Protein AF-A0A7K2Q1V1-F1 (afdb_monomer_lite)

Foldseek 3Di:
DPPPDDDDDDDDLVQLVVLQPAWGDDAQWIWHFDDPVDPQGWIWIWGGHPPPTDIDIDRSVVSVVVSVVVCVVAPPPRVVVVDDCVVVVVVVVVD

pLDDT: mean 88.16, std 12.44, range [41.06, 98.38]

Secondary structure (DSSP, 8-state):
---S--------HHHHHHHTTS-EEETTEEEEEPPTTS-S-EEEEEESSTTSPEEEEEEHHHHHHHHHHHHHHS-TT-GGGGS-HHHHHHHHHT-

Radius of gyration: 16.91 Å; chains: 1; bounding box: 44×33×43 Å

Sequence (95 aa):
SPTNGDVVWKLGRDVLIAGTRAPAGSGDVTVWPASAATPDGVVWLRLGPEGEDALLSLDRTQMSAWLMTTCLLVPPGTEEEHLDWTLLDQLLAGR

Structure (mmCIF, N/CA/C/O backbone):
data_AF-A0A7K2Q1V1-F1
#
_entry.id   AF-A0A7K2Q1V1-F1
#
loop_
_atom_site.group_PDB
_atom_site.id
_atom_site.type_symbol
_atom_site.label_atom_id
_atom_site.label_alt_id
_atom_site.label_comp_id
_atom_site.label_asym_id
_atom_site.label_entity_id
_atom_site.label_seq_id
_atom_site.pdbx_PDB_ins_code
_atom_site.Cartn_x
_atom_site.Cartn_y
_atom_site.Cartn_z
_atom_site.occupancy
_atom_site.B_iso_or_equiv
_atom_site.auth_seq_id
_atom_site.auth_comp_id
_atom_site.auth_asym_id
_atom_site.auth_atom_id
_atom_site.pdbx_PDB_model_num
ATOM 1 N N . SER A 1 1 ? -21.282 -15.797 -19.582 1.00 41.06 1 SER A N 1
ATOM 2 C CA . SER A 1 1 ? -20.518 -14.564 -19.847 1.00 41.06 1 SER A CA 1
ATOM 3 C C . SER A 1 1 ? -20.244 -13.889 -18.524 1.00 41.06 1 SER A C 1
ATOM 5 O O . SER A 1 1 ? -21.197 -13.815 -17.753 1.00 41.06 1 SER A O 1
ATOM 7 N N . PRO A 1 2 ? -19.012 -13.454 -18.214 1.00 55.44 2 PRO A N 1
ATOM 8 C CA . PRO A 1 2 ? -18.801 -12.674 -17.005 1.00 55.44 2 PRO A CA 1
ATOM 9 C C . PRO A 1 2 ? -19.642 -11.401 -17.142 1.00 55.44 2 PRO A C 1
ATOM 11 O O . PRO A 1 2 ? -19.605 -10.724 -18.170 1.00 55.44 2 PRO A O 1
ATOM 14 N N . THR A 1 3 ? -20.512 -11.161 -16.168 1.00 55.84 3 THR A N 1
ATOM 15 C CA . THR A 1 3 ? -21.322 -9.947 -16.070 1.00 55.84 3 THR A CA 1
ATOM 16 C C . THR A 1 3 ? -20.380 -8.752 -16.043 1.00 55.84 3 THR A C 1
ATOM 18 O O . THR A 1 3 ? -19.468 -8.714 -15.225 1.00 55.84 3 THR A O 1
ATOM 21 N N . ASN A 1 4 ? -20.589 -7.811 -16.963 1.00 66.19 4 ASN A N 1
ATOM 22 C CA . ASN A 1 4 ? -19.882 -6.537 -17.064 1.00 66.19 4 ASN A CA 1
ATOM 23 C C . ASN A 1 4 ? -20.179 -5.677 -15.822 1.00 66.19 4 ASN A C 1
ATOM 25 O O . ASN A 1 4 ? -21.052 -4.814 -15.858 1.00 66.19 4 ASN A O 1
ATOM 29 N N . GLY A 1 5 ? -19.543 -6.002 -14.703 1.00 76.56 5 GLY A N 1
ATOM 30 C CA . GLY A 1 5 ? -19.672 -5.310 -13.430 1.00 76.56 5 GLY A CA 1
ATOM 31 C C . GLY A 1 5 ? -18.293 -5.086 -12.829 1.00 76.56 5 GLY A C 1
ATOM 32 O O . GLY A 1 5 ? -17.407 -5.929 -12.971 1.00 76.56 5 GLY A O 1
ATOM 33 N N . ASP A 1 6 ? -18.121 -3.940 -12.180 1.00 85.12 6 ASP A N 1
ATOM 34 C CA . ASP A 1 6 ? -16.854 -3.563 -11.565 1.00 85.12 6 ASP A CA 1
ATOM 35 C C . ASP A 1 6 ? -16.513 -4.506 -10.405 1.00 85.12 6 ASP A C 1
ATOM 37 O O . ASP A 1 6 ? -17.340 -4.778 -9.531 1.00 85.12 6 ASP A O 1
ATOM 41 N N . VAL A 1 7 ? -15.270 -4.989 -10.379 1.00 88.69 7 VAL A N 1
ATOM 42 C CA . VAL A 1 7 ? -14.726 -5.764 -9.260 1.00 88.69 7 VAL A CA 1
ATOM 43 C C . VAL A 1 7 ? -13.947 -4.815 -8.357 1.00 88.69 7 VAL A C 1
ATOM 45 O O . VAL A 1 7 ? -12.935 -4.248 -8.767 1.00 88.69 7 VAL A O 1
ATOM 48 N N . VAL A 1 8 ? -14.411 -4.646 -7.118 1.00 91.00 8 VAL A N 1
ATOM 49 C CA . VAL A 1 8 ? -13.800 -3.740 -6.136 1.00 91.00 8 VAL A CA 1
ATOM 50 C C . VAL A 1 8 ? -13.082 -4.541 -5.055 1.00 91.00 8 VAL A C 1
ATOM 52 O O . VAL A 1 8 ? -13.697 -5.347 -4.359 1.00 91.00 8 VAL A O 1
ATOM 55 N N . TRP A 1 9 ? -11.792 -4.260 -4.871 1.00 93.75 9 TRP A N 1
ATOM 56 C CA . TRP A 1 9 ? -10.978 -4.810 -3.789 1.00 93.75 9 TRP A CA 1
ATOM 57 C C . TRP A 1 9 ? -10.777 -3.789 -2.672 1.00 93.75 9 TRP A C 1
ATOM 59 O O . TRP A 1 9 ? -10.622 -2.593 -2.918 1.00 93.75 9 TRP A O 1
ATOM 69 N N . LYS A 1 10 ? -10.738 -4.278 -1.431 1.00 94.00 10 LYS A N 1
ATOM 70 C CA . LYS A 1 10 ? -10.335 -3.498 -0.258 1.00 94.00 10 LYS A CA 1
ATOM 71 C C . LYS A 1 10 ? -8.994 -4.026 0.217 1.00 94.00 10 LYS A C 1
ATOM 73 O O . LYS A 1 10 ? -8.884 -5.201 0.550 1.00 94.00 10 LYS A O 1
ATOM 78 N N . LEU A 1 11 ? -7.989 -3.161 0.225 1.00 94.88 11 LEU A N 1
ATOM 79 C CA . LEU A 1 11 ? -6.613 -3.516 0.551 1.00 94.88 11 LEU A CA 1
ATOM 80 C C . LEU A 1 11 ? -6.142 -2.676 1.736 1.00 94.88 11 LEU A C 1
ATOM 82 O O . LEU A 1 11 ? -6.486 -1.497 1.838 1.00 94.88 11 LEU A O 1
ATOM 86 N N . GLY A 1 12 ? -5.339 -3.280 2.610 1.00 94.31 12 GLY A N 1
ATOM 87 C CA . GLY A 1 12 ? -4.666 -2.558 3.684 1.00 94.31 12 GLY A CA 1
ATOM 88 C C . GLY A 1 12 ? -3.671 -1.548 3.115 1.00 94.31 12 GLY A C 1
ATOM 89 O O . GLY A 1 12 ? -2.843 -1.883 2.264 1.00 94.31 12 GLY A O 1
ATOM 90 N N . ARG A 1 13 ? -3.745 -0.294 3.572 1.00 96.88 13 ARG A N 1
ATOM 91 C CA . ARG A 1 13 ? -2.792 0.758 3.183 1.00 96.88 13 ARG A CA 1
ATOM 92 C C . ARG A 1 13 ? -1.361 0.390 3.584 1.00 96.88 13 ARG A C 1
ATOM 94 O O . ARG A 1 13 ? -0.420 0.640 2.837 1.00 96.88 13 ARG A O 1
ATOM 101 N N . ASP A 1 14 ? -1.211 -0.214 4.751 1.00 96.06 14 ASP A N 1
ATOM 102 C CA . ASP A 1 14 ? 0.032 -0.755 5.291 1.00 96.06 14 ASP A CA 1
ATOM 103 C C . ASP A 1 14 ? 0.644 -1.837 4.386 1.00 96.06 14 ASP A C 1
ATOM 105 O O . ASP A 1 14 ? 1.839 -1.777 4.088 1.00 96.06 14 ASP A O 1
ATOM 109 N N . VAL A 1 15 ? -0.176 -2.758 3.869 1.00 96.94 15 VAL A N 1
ATOM 110 C CA . VAL A 1 15 ? 0.248 -3.788 2.908 1.00 96.94 15 VAL A CA 1
ATOM 111 C C . VAL A 1 15 ? 0.790 -3.142 1.637 1.00 96.94 15 VAL A C 1
ATOM 113 O O . VAL A 1 15 ? 1.858 -3.519 1.159 1.00 96.94 15 VAL A O 1
ATOM 116 N N . LEU A 1 16 ? 0.095 -2.130 1.114 1.00 96.69 16 LEU A N 1
ATOM 117 C CA . LEU A 1 16 ? 0.534 -1.393 -0.070 1.00 96.69 16 LEU A CA 1
ATOM 118 C C . LEU A 1 16 ? 1.857 -0.649 0.178 1.00 96.69 16 LEU A C 1
ATOM 120 O O . LEU A 1 16 ? 2.759 -0.725 -0.655 1.00 96.69 16 LEU A O 1
ATOM 124 N N . ILE A 1 17 ? 2.019 0.010 1.332 1.00 96.19 17 ILE A N 1
ATOM 125 C CA . ILE A 1 17 ? 3.269 0.687 1.723 1.00 96.19 17 ILE A CA 1
ATOM 126 C C . ILE A 1 17 ? 4.424 -0.312 1.806 1.00 96.19 17 ILE A C 1
ATOM 128 O O . ILE A 1 17 ? 5.473 -0.080 1.198 1.00 96.19 17 ILE A O 1
ATOM 132 N N . ALA A 1 18 ? 4.249 -1.419 2.531 1.00 96.25 18 ALA A N 1
ATOM 133 C CA . ALA A 1 18 ? 5.273 -2.451 2.669 1.00 96.25 18 ALA A CA 1
ATOM 134 C C . ALA A 1 18 ? 5.638 -3.062 1.306 1.00 96.25 18 ALA A C 1
ATOM 136 O O . ALA A 1 18 ? 6.820 -3.165 0.971 1.00 96.25 18 ALA A O 1
ATOM 137 N N . GLY A 1 19 ? 4.620 -3.335 0.486 1.00 95.44 19 GLY A N 1
ATOM 138 C CA . GLY A 1 19 ? 4.714 -3.870 -0.869 1.00 95.44 19 GLY A CA 1
ATOM 139 C C . GLY A 1 19 ? 5.501 -3.004 -1.852 1.00 95.44 19 GLY A C 1
ATOM 140 O O . GLY A 1 19 ? 6.073 -3.517 -2.811 1.00 95.44 19 GLY A O 1
ATOM 141 N N . THR A 1 20 ? 5.614 -1.694 -1.604 1.00 93.44 20 THR A N 1
ATOM 142 C CA . THR A 1 20 ? 6.503 -0.829 -2.398 1.00 93.44 20 THR A CA 1
ATOM 143 C C . THR A 1 20 ? 7.989 -1.048 -2.102 1.00 93.44 20 THR A C 1
ATOM 145 O O . THR A 1 20 ? 8.831 -0.515 -2.825 1.00 93.44 20 THR A O 1
ATOM 148 N N . ARG A 1 21 ? 8.346 -1.770 -1.033 1.00 91.69 21 ARG A N 1
ATOM 149 C CA . ARG A 1 21 ? 9.731 -1.931 -0.549 1.00 91.69 21 ARG A CA 1
ATOM 150 C C . ARG A 1 21 ? 10.199 -3.381 -0.567 1.00 91.69 21 ARG A C 1
ATOM 152 O O . ARG A 1 21 ? 11.360 -3.625 -0.878 1.00 91.69 21 ARG A O 1
ATOM 159 N N . ALA A 1 22 ? 9.315 -4.314 -0.238 1.00 93.44 22 ALA A N 1
ATOM 160 C CA . ALA A 1 22 ? 9.583 -5.745 -0.187 1.00 93.44 22 ALA A CA 1
ATOM 161 C C . ALA A 1 22 ? 8.275 -6.525 -0.406 1.00 93.44 22 ALA A C 1
ATOM 163 O O . ALA A 1 22 ? 7.204 -5.931 -0.282 1.00 93.44 22 ALA A O 1
ATOM 164 N N . PRO A 1 23 ? 8.331 -7.834 -0.710 1.00 95.69 23 PRO A N 1
ATOM 165 C CA . PRO A 1 23 ? 7.136 -8.669 -0.722 1.00 95.69 23 PRO A CA 1
ATOM 166 C C . PRO A 1 23 ? 6.345 -8.560 0.590 1.00 95.69 23 PRO A C 1
ATOM 168 O O . PRO A 1 23 ? 6.910 -8.711 1.673 1.00 95.69 23 PRO A O 1
ATOM 171 N N . ALA A 1 24 ? 5.047 -8.290 0.482 1.00 97.31 24 ALA A N 1
ATOM 172 C CA . ALA A 1 24 ? 4.122 -8.114 1.596 1.00 97.31 24 ALA A CA 1
ATOM 173 C C . ALA A 1 24 ? 2.713 -8.594 1.219 1.00 97.31 24 ALA A C 1
ATOM 175 O O . ALA A 1 24 ? 2.356 -8.641 0.043 1.00 97.31 24 ALA A O 1
ATOM 176 N N . GLY A 1 25 ? 1.895 -8.923 2.216 1.00 95.44 25 GLY A N 1
ATOM 177 C CA . GLY A 1 25 ? 0.529 -9.411 2.023 1.00 95.44 25 GLY A CA 1
ATOM 178 C C . GLY A 1 25 ? 0.261 -10.711 2.775 1.00 95.44 25 GLY A C 1
ATOM 179 O O . GLY A 1 25 ? 1.143 -11.256 3.438 1.00 95.44 25 GLY A O 1
ATOM 180 N N . SER A 1 26 ? -0.982 -11.174 2.708 1.00 92.75 26 SER A N 1
ATOM 181 C CA . SER A 1 26 ? -1.446 -12.412 3.333 1.00 92.75 26 SER A CA 1
ATOM 182 C C . SER A 1 26 ? -2.658 -12.944 2.572 1.00 92.75 26 SER A C 1
ATOM 184 O O . SER A 1 26 ? -3.452 -12.160 2.046 1.00 92.75 26 SER A O 1
ATOM 186 N N . GLY A 1 27 ? -2.797 -14.271 2.524 1.00 89.81 27 GLY A N 1
ATOM 187 C CA . GLY A 1 27 ? -3.879 -14.951 1.813 1.00 89.81 27 GLY A CA 1
ATOM 188 C C . GLY A 1 27 ? -3.908 -14.587 0.328 1.00 89.81 27 GLY A C 1
ATOM 189 O O . GLY A 1 27 ? -2.923 -14.765 -0.390 1.00 89.81 27 GLY A O 1
ATOM 190 N N . ASP A 1 28 ? -5.037 -14.036 -0.103 1.00 94.75 28 ASP A N 1
ATOM 191 C CA . ASP A 1 28 ? -5.337 -13.738 -1.506 1.00 94.75 28 ASP A CA 1
ATOM 192 C C . ASP A 1 28 ? -4.690 -12.443 -2.016 1.00 94.75 28 ASP A C 1
ATOM 194 O O . ASP A 1 28 ? -4.949 -12.020 -3.138 1.00 94.75 28 ASP A O 1
ATOM 198 N N . VAL A 1 29 ? -3.874 -11.768 -1.205 1.00 96.31 29 VAL A N 1
ATOM 199 C CA . VAL A 1 29 ? -3.195 -10.533 -1.606 1.00 96.31 29 VAL A CA 1
ATOM 200 C C . VAL A 1 29 ? -1.699 -10.694 -1.437 1.00 96.31 29 VAL A C 1
ATOM 202 O O . VAL A 1 29 ? -1.204 -11.023 -0.359 1.00 96.31 29 VAL A O 1
ATOM 205 N N . THR A 1 30 ? -0.951 -10.400 -2.494 1.00 96.62 30 THR A N 1
ATOM 206 C CA . THR A 1 30 ? 0.506 -10.264 -2.418 1.00 96.62 30 THR A CA 1
ATOM 207 C C . THR A 1 30 ? 0.940 -9.051 -3.226 1.00 96.62 30 THR A C 1
ATOM 209 O O . THR A 1 30 ? 0.486 -8.854 -4.348 1.00 96.62 30 THR A O 1
ATOM 212 N N . VAL A 1 31 ? 1.808 -8.227 -2.648 1.00 97.06 31 VAL A N 1
ATOM 213 C CA . VAL A 1 31 ? 2.344 -6.998 -3.238 1.00 97.06 31 VAL A CA 1
ATOM 214 C C . VAL A 1 31 ? 3.858 -7.050 -3.164 1.00 97.06 31 VAL A C 1
ATOM 216 O O . VAL A 1 31 ? 4.401 -7.335 -2.100 1.00 97.06 31 VAL A O 1
ATOM 219 N N . TRP A 1 32 ? 4.560 -6.783 -4.260 1.00 95.56 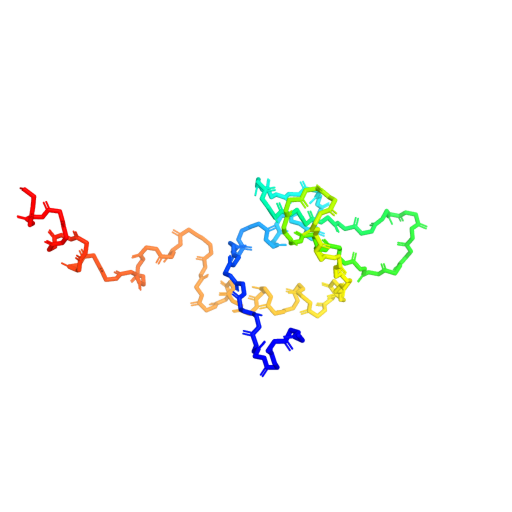32 TRP A N 1
ATOM 220 C CA . TRP A 1 32 ? 6.022 -6.786 -4.253 1.00 95.56 32 TRP A CA 1
ATOM 221 C C . TRP A 1 32 ? 6.597 -5.836 -5.304 1.00 95.56 32 TRP A C 1
ATOM 223 O O . TRP A 1 32 ? 6.009 -5.668 -6.374 1.00 95.56 32 TRP A O 1
ATOM 233 N N . PRO A 1 33 ? 7.761 -5.215 -5.050 1.00 93.44 33 PRO A N 1
ATOM 234 C CA . PRO A 1 33 ? 8.419 -4.415 -6.069 1.00 93.44 33 PRO A CA 1
ATOM 235 C C . PRO A 1 33 ? 9.025 -5.329 -7.143 1.00 93.44 33 PRO A C 1
ATOM 237 O O . PRO A 1 33 ? 9.467 -6.445 -6.854 1.00 93.44 33 PRO A O 1
ATOM 240 N N . ALA A 1 34 ? 9.106 -4.841 -8.381 1.00 89.81 34 ALA A N 1
ATOM 241 C CA . ALA A 1 34 ? 9.981 -5.449 -9.377 1.00 89.81 34 ALA A CA 1
ATOM 242 C C . ALA A 1 34 ? 11.438 -5.475 -8.864 1.00 89.81 34 ALA A C 1
ATOM 244 O O . ALA A 1 34 ? 11.839 -4.646 -8.042 1.00 89.81 34 ALA A O 1
ATOM 245 N N . SER A 1 35 ? 12.221 -6.459 -9.320 1.00 77.81 35 SER A N 1
ATOM 246 C CA . SER A 1 35 ? 13.611 -6.657 -8.883 1.00 77.81 35 SER A CA 1
ATOM 247 C C . SER A 1 35 ? 14.424 -5.367 -8.999 1.00 77.81 35 SER A C 1
ATOM 249 O O . SER A 1 35 ? 14.287 -4.642 -9.979 1.00 77.81 35 SER A O 1
ATOM 251 N N . ALA A 1 36 ? 15.336 -5.120 -8.052 1.00 61.75 36 ALA A N 1
ATOM 252 C CA . ALA A 1 36 ? 16.245 -3.969 -8.086 1.00 61.75 36 ALA A CA 1
ATOM 253 C C . ALA A 1 36 ? 17.155 -3.938 -9.334 1.00 61.75 36 ALA A C 1
ATOM 255 O O . ALA A 1 36 ? 17.710 -2.893 -9.661 1.00 61.75 36 ALA A O 1
ATOM 256 N N . ALA A 1 37 ? 17.307 -5.071 -10.032 1.00 64.88 37 ALA A N 1
ATOM 257 C CA . ALA A 1 37 ? 18.026 -5.170 -11.305 1.00 64.88 37 ALA A CA 1
ATOM 258 C C . ALA A 1 37 ? 17.208 -4.680 -12.518 1.00 64.88 37 ALA A C 1
ATOM 260 O O . ALA A 1 37 ? 17.766 -4.478 -13.593 1.00 64.88 37 ALA A O 1
ATOM 261 N N . THR A 1 38 ? 15.899 -4.495 -12.351 1.00 60.16 38 THR A N 1
ATOM 262 C CA . THR A 1 38 ? 14.991 -3.916 -13.344 1.00 60.16 38 THR A CA 1
ATOM 263 C C . THR A 1 38 ? 14.675 -2.479 -12.917 1.00 60.16 38 THR A C 1
ATOM 265 O O . THR A 1 38 ? 14.071 -2.289 -11.863 1.00 60.16 38 THR A O 1
ATOM 268 N N . PRO A 1 39 ? 15.098 -1.459 -13.685 1.00 54.44 39 PRO A N 1
ATOM 269 C CA . PRO A 1 39 ? 14.951 -0.054 -13.300 1.00 54.44 39 PRO A CA 1
ATOM 270 C C . PRO A 1 39 ? 13.503 0.446 -13.343 1.00 54.44 39 PRO A C 1
ATOM 272 O O . PRO A 1 39 ? 13.213 1.551 -12.884 1.00 54.44 39 PRO A O 1
ATOM 275 N N . ASP A 1 40 ? 12.599 -0.354 -13.895 1.00 63.16 40 ASP A N 1
ATOM 276 C CA . ASP A 1 40 ? 11.237 0.065 -14.155 1.00 63.16 40 ASP A CA 1
ATOM 277 C C . ASP A 1 40 ? 10.466 -0.052 -12.847 1.00 63.16 40 ASP A C 1
ATOM 279 O O . ASP A 1 40 ? 10.165 -1.152 -12.383 1.00 63.16 40 ASP A O 1
ATOM 283 N N . GLY A 1 41 ? 10.242 1.102 -12.211 1.00 81.19 41 GLY A N 1
ATOM 284 C CA . GLY A 1 41 ? 9.563 1.273 -10.933 1.00 81.19 41 GLY A CA 1
ATOM 285 C C . GLY A 1 41 ? 8.136 0.746 -10.970 1.00 81.19 41 GLY A C 1
ATOM 286 O O . GLY A 1 41 ? 7.192 1.521 -10.960 1.00 81.19 41 GLY A O 1
ATOM 287 N N . VAL A 1 42 ? 7.992 -0.570 -10.984 1.00 92.38 42 VAL A N 1
ATOM 288 C CA . VAL A 1 42 ? 6.734 -1.297 -10.989 1.00 92.38 42 VAL A CA 1
ATOM 289 C C . VAL A 1 42 ? 6.557 -1.959 -9.632 1.00 92.38 42 VAL A C 1
ATOM 291 O O . VAL A 1 42 ? 7.501 -2.505 -9.050 1.00 92.38 42 VAL A O 1
ATOM 294 N N . VAL A 1 43 ? 5.332 -1.916 -9.129 1.00 95.12 43 VAL A N 1
ATOM 295 C CA . VAL A 1 43 ? 4.859 -2.769 -8.042 1.00 95.12 43 VAL A CA 1
ATOM 296 C C . VAL A 1 43 ? 3.895 -3.777 -8.647 1.00 95.12 43 VAL A C 1
ATOM 298 O O . VAL A 1 43 ? 2.966 -3.406 -9.362 1.00 95.12 43 VAL A O 1
ATOM 301 N N . TRP A 1 44 ? 4.134 -5.051 -8.376 1.00 95.75 44 TRP A N 1
ATOM 302 C CA . TRP A 1 44 ? 3.231 -6.130 -8.734 1.00 95.75 44 TRP A CA 1
ATOM 303 C C . TRP A 1 44 ? 2.222 -6.352 -7.617 1.00 95.75 44 TRP A C 1
ATOM 305 O O . TRP A 1 44 ? 2.574 -6.303 -6.437 1.00 95.75 44 TRP A O 1
ATOM 315 N N . LEU A 1 45 ? 0.976 -6.604 -8.004 1.00 96.50 45 LEU A N 1
ATOM 316 C CA . LEU A 1 45 ? -0.132 -6.920 -7.116 1.00 96.50 45 LEU A CA 1
ATOM 317 C C . LEU A 1 45 ? -0.831 -8.182 -7.630 1.00 96.50 45 LEU A C 1
ATOM 319 O O . LEU A 1 45 ? -1.383 -8.181 -8.728 1.00 96.50 45 LEU A O 1
ATOM 323 N N . ARG A 1 46 ? -0.817 -9.239 -6.820 1.00 96.31 46 ARG A N 1
ATOM 324 C CA . ARG A 1 46 ? -1.606 -10.459 -7.010 1.00 96.31 46 ARG A CA 1
ATOM 325 C C . ARG A 1 46 ? -2.872 -10.371 -6.169 1.00 96.31 46 ARG A C 1
ATOM 327 O O . ARG A 1 46 ? -2.774 -10.089 -4.974 1.00 96.31 46 ARG A O 1
ATOM 334 N N . LEU A 1 47 ? -4.018 -10.625 -6.793 1.00 96.62 47 LEU A N 1
ATOM 335 C CA . LEU A 1 47 ? -5.341 -10.625 -6.172 1.00 96.62 47 LEU A CA 1
ATOM 336 C C . LEU A 1 47 ? -6.057 -11.944 -6.466 1.00 96.62 47 LEU A C 1
ATOM 338 O O . LEU A 1 47 ? -6.372 -12.222 -7.618 1.00 96.62 47 LEU A O 1
ATOM 342 N N . GLY A 1 48 ? -6.347 -12.721 -5.432 1.00 95.19 48 GLY A N 1
ATOM 343 C CA . GLY A 1 48 ? -6.947 -14.048 -5.530 1.00 95.19 48 GLY A CA 1
ATOM 344 C C . GLY A 1 48 ? -5.994 -15.170 -5.098 1.00 95.19 48 GLY A C 1
ATOM 345 O O . GLY A 1 48 ? -4.807 -14.926 -4.840 1.00 95.19 48 GLY A O 1
ATOM 346 N N . PRO A 1 49 ? -6.521 -16.399 -4.994 1.00 90.62 49 PRO A N 1
ATOM 347 C CA . PRO A 1 49 ? -5.734 -17.574 -4.655 1.00 90.62 49 PRO A CA 1
ATOM 348 C C . PRO A 1 49 ? -4.812 -17.975 -5.815 1.00 90.62 49 PRO A C 1
ATOM 350 O O . PRO A 1 49 ? -5.070 -17.673 -6.980 1.00 90.62 49 PRO A O 1
ATOM 353 N N . GLU A 1 50 ? -3.732 -18.693 -5.502 1.00 82.94 50 GLU A N 1
ATOM 354 C CA . GLU A 1 50 ? -2.767 -19.147 -6.510 1.00 82.94 50 GLU A CA 1
ATOM 355 C C . GLU A 1 50 ? -3.427 -19.986 -7.607 1.00 82.94 50 GLU A C 1
ATOM 357 O O . GLU A 1 50 ? -4.093 -20.982 -7.329 1.00 82.94 50 GLU A O 1
ATOM 362 N N . GLY A 1 51 ? -3.206 -19.593 -8.863 1.00 84.19 51 GLY A N 1
ATOM 363 C CA . GLY A 1 51 ? -3.766 -20.269 -10.036 1.00 84.19 51 GLY A CA 1
ATOM 364 C C . GLY A 1 51 ? -5.149 -19.769 -10.463 1.00 84.19 51 GLY A C 1
ATOM 365 O O . GLY A 1 51 ? -5.570 -20.080 -11.576 1.00 84.19 51 GLY A O 1
ATOM 366 N N . GLU A 1 52 ? -5.818 -18.960 -9.639 1.00 91.50 52 GLU A N 1
ATOM 367 C CA . GLU A 1 52 ? -7.063 -18.250 -9.974 1.00 91.50 52 GLU A CA 1
ATOM 368 C C . GLU A 1 52 ? -6.950 -16.758 -9.615 1.00 91.50 52 GLU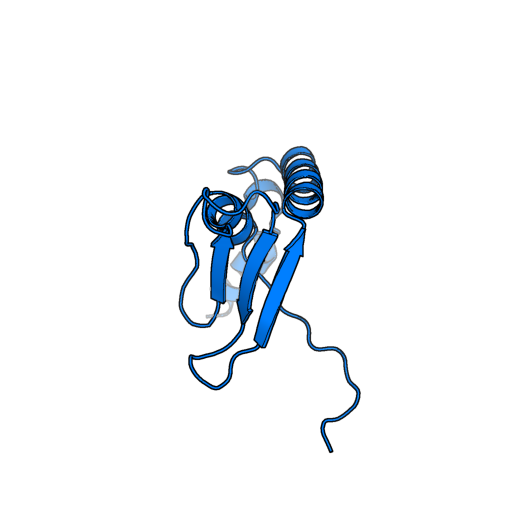 A C 1
ATOM 370 O O . GLU A 1 52 ? -7.897 -16.123 -9.147 1.00 91.50 52 GLU A O 1
ATOM 375 N N . ASP A 1 53 ? -5.758 -16.196 -9.812 1.00 93.69 53 ASP A N 1
ATOM 376 C CA . ASP A 1 53 ? -5.411 -14.834 -9.445 1.00 93.69 53 ASP A CA 1
ATOM 377 C C . ASP A 1 53 ? -5.430 -13.864 -10.635 1.00 93.69 53 ASP A C 1
ATOM 379 O O . ASP A 1 53 ? -5.243 -14.205 -11.805 1.00 93.69 53 ASP A O 1
ATOM 383 N N . ALA A 1 54 ? -5.645 -12.593 -10.309 1.00 94.94 54 ALA A N 1
ATOM 384 C CA . ALA A 1 54 ? -5.351 -11.477 -11.185 1.00 94.94 54 ALA A CA 1
ATOM 385 C C . ALA A 1 54 ? -3.983 -10.900 -10.815 1.00 94.94 54 ALA A C 1
ATOM 387 O O . ALA A 1 54 ? -3.747 -10.525 -9.664 1.00 94.94 54 ALA A O 1
ATOM 388 N N . LEU A 1 55 ? -3.099 -10.783 -11.807 1.00 95.38 55 LEU A N 1
ATOM 389 C CA . LEU A 1 55 ? -1.811 -10.114 -11.669 1.00 95.38 55 LEU A CA 1
ATOM 390 C C . LEU A 1 55 ? -1.866 -8.725 -12.309 1.00 95.38 55 LEU A C 1
ATOM 392 O O . LEU A 1 55 ? -2.156 -8.589 -13.497 1.00 95.38 55 LEU A O 1
ATOM 396 N N . LEU A 1 56 ? -1.563 -7.697 -11.521 1.00 94.94 56 LEU A N 1
ATOM 397 C CA . LEU A 1 56 ? -1.561 -6.301 -11.940 1.00 94.94 56 LEU A CA 1
ATOM 398 C C . LEU A 1 56 ? -0.158 -5.709 -11.785 1.00 94.94 56 LEU A C 1
ATOM 400 O O . LEU A 1 56 ? 0.522 -5.966 -10.791 1.00 94.94 56 LEU A O 1
ATO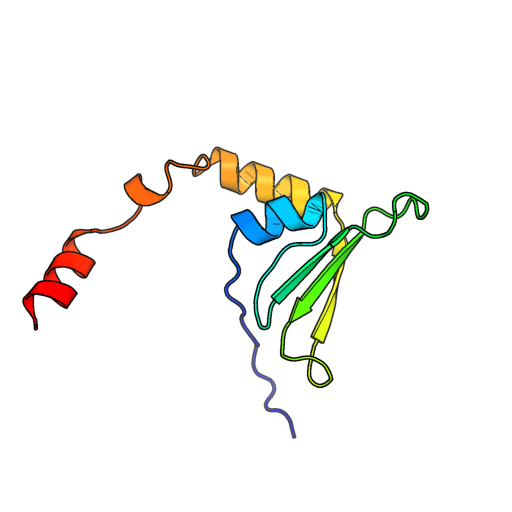M 404 N N . SER A 1 57 ? 0.248 -4.876 -12.742 1.00 94.31 57 SER A N 1
ATOM 405 C CA . SER A 1 57 ? 1.408 -3.991 -12.624 1.00 94.31 57 SER A CA 1
ATOM 406 C C . SER A 1 57 ? 0.951 -2.563 -12.344 1.00 94.31 57 SER A C 1
ATOM 408 O O . SER A 1 57 ? 0.017 -2.052 -12.961 1.00 94.31 57 SER A O 1
ATOM 410 N N . LEU A 1 58 ? 1.622 -1.911 -11.403 1.00 93.69 58 LEU A N 1
ATOM 411 C CA . LEU A 1 58 ? 1.343 -0.542 -10.986 1.00 93.69 58 LEU A CA 1
ATOM 412 C C . LEU A 1 58 ? 2.619 0.285 -11.076 1.00 93.69 58 LEU A C 1
ATOM 414 O O . LEU A 1 58 ? 3.691 -0.200 -10.718 1.00 93.69 58 LEU A O 1
ATOM 418 N N . ASP A 1 59 ? 2.505 1.547 -11.486 1.00 93.25 59 ASP A N 1
ATOM 419 C CA . ASP A 1 59 ? 3.621 2.485 -11.387 1.00 93.25 59 ASP A CA 1
ATOM 420 C C . ASP A 1 59 ? 3.907 2.805 -9.911 1.00 93.25 59 ASP A C 1
ATOM 422 O O . ASP A 1 59 ? 3.067 3.322 -9.167 1.00 93.25 59 ASP A O 1
ATOM 426 N N . ARG A 1 60 ? 5.123 2.486 -9.476 1.00 92.12 60 ARG A N 1
ATOM 427 C CA . ARG A 1 60 ? 5.597 2.650 -8.103 1.00 92.12 60 ARG A CA 1
ATOM 428 C C . ARG A 1 60 ? 5.648 4.111 -7.699 1.00 92.12 60 ARG A C 1
ATOM 430 O O . ARG A 1 60 ? 5.408 4.402 -6.530 1.00 92.12 60 ARG A O 1
ATOM 437 N N . THR A 1 61 ? 5.969 5.021 -8.615 1.00 92.06 61 THR A N 1
ATOM 438 C CA . THR A 1 61 ? 6.086 6.453 -8.313 1.00 92.06 61 THR A CA 1
ATOM 439 C C . THR A 1 61 ? 4.709 7.037 -8.035 1.00 92.06 61 THR A C 1
ATOM 441 O O . THR A 1 61 ? 4.504 7.658 -6.993 1.00 92.06 61 THR A O 1
ATOM 444 N N . GLN A 1 62 ? 3.742 6.769 -8.9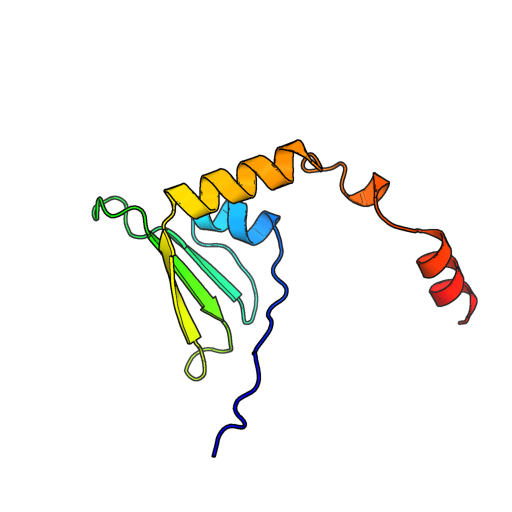12 1.00 94.81 62 GLN A N 1
ATOM 445 C CA . GLN A 1 62 ? 2.357 7.192 -8.766 1.00 94.81 62 GLN A CA 1
ATOM 446 C C . GLN A 1 62 ? 1.717 6.579 -7.519 1.00 94.81 62 GLN A C 1
ATOM 448 O O . GLN A 1 62 ? 1.098 7.294 -6.731 1.00 94.81 62 GLN A O 1
ATOM 453 N N . MET A 1 63 ? 1.917 5.277 -7.297 1.00 94.69 63 MET A N 1
ATOM 454 C CA . MET A 1 63 ? 1.430 4.591 -6.102 1.00 94.69 63 MET A CA 1
ATOM 455 C C . MET A 1 63 ? 2.040 5.181 -4.827 1.00 94.69 63 MET A C 1
ATOM 457 O O . MET A 1 63 ? 1.315 5.466 -3.877 1.00 94.69 63 MET A O 1
ATOM 461 N N . SER A 1 64 ? 3.355 5.418 -4.804 1.00 94.31 64 SER A N 1
ATOM 462 C CA . SER A 1 64 ? 4.038 6.000 -3.640 1.00 94.31 64 SER A CA 1
ATOM 463 C C . SER A 1 64 ? 3.571 7.428 -3.362 1.00 94.31 64 SER A C 1
ATOM 465 O O . SER A 1 64 ? 3.355 7.783 -2.205 1.00 94.31 64 SER A O 1
ATOM 467 N N . ALA A 1 65 ? 3.375 8.240 -4.404 1.00 96.12 65 ALA A N 1
ATOM 468 C CA . ALA A 1 65 ? 2.865 9.599 -4.268 1.00 96.12 65 ALA A CA 1
ATOM 469 C C . ALA A 1 65 ? 1.441 9.606 -3.694 1.00 96.12 65 ALA A C 1
ATOM 471 O O . ALA A 1 65 ? 1.167 10.333 -2.740 1.00 96.12 65 ALA A O 1
ATOM 472 N N . TRP A 1 66 ? 0.560 8.746 -4.212 1.00 97.31 66 TRP A N 1
ATOM 473 C CA . TRP A 1 66 ? -0.792 8.586 -3.682 1.00 97.31 66 TRP A CA 1
ATOM 474 C C . TRP A 1 66 ? -0.784 8.112 -2.221 1.00 97.31 66 TRP A C 1
ATOM 476 O O . TRP A 1 66 ? -1.441 8.725 -1.379 1.00 97.31 66 TRP A O 1
ATOM 486 N N . LEU A 1 67 ? 0.013 7.090 -1.885 1.00 97.69 67 LEU A N 1
ATOM 487 C CA . LEU A 1 67 ? 0.162 6.608 -0.507 1.00 97.69 67 LEU A CA 1
ATOM 488 C C . LEU A 1 67 ? 0.645 7.719 0.428 1.00 97.69 67 LEU A C 1
ATOM 490 O O . LEU A 1 67 ? 0.090 7.878 1.514 1.00 97.69 67 LEU A O 1
ATOM 494 N N . MET A 1 68 ? 1.614 8.531 -0.003 1.00 97.81 68 MET A N 1
ATOM 495 C CA . ME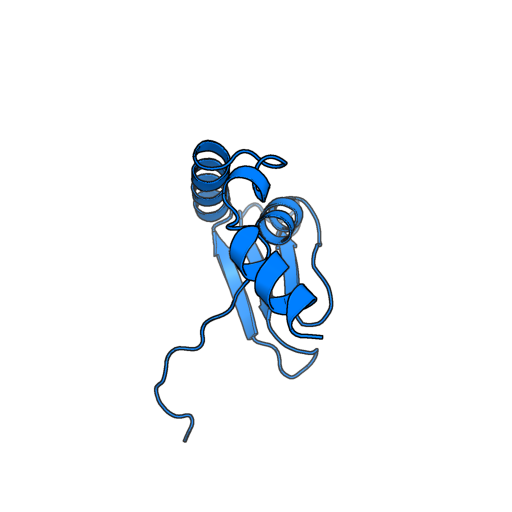T A 1 68 ? 2.086 9.679 0.769 1.00 97.81 68 MET A CA 1
ATOM 496 C C . MET A 1 68 ? 0.954 10.670 1.056 1.00 97.81 68 MET A C 1
ATOM 498 O O . MET A 1 68 ? 0.811 11.097 2.198 1.00 97.81 68 MET A O 1
ATOM 502 N N . THR A 1 69 ? 0.097 10.977 0.077 1.00 98.38 69 THR A N 1
ATOM 503 C CA . THR A 1 69 ? -1.098 11.803 0.306 1.00 98.38 69 THR A CA 1
ATOM 504 C C . THR A 1 69 ? -2.026 11.188 1.350 1.00 98.38 69 THR A C 1
ATOM 506 O O . THR A 1 69 ? -2.471 11.896 2.251 1.00 98.38 69 THR A O 1
ATOM 509 N N . THR A 1 70 ? -2.288 9.878 1.295 1.00 97.62 70 THR A N 1
ATOM 510 C CA . THR A 1 70 ? -3.135 9.234 2.313 1.00 97.62 70 THR A CA 1
ATOM 511 C C . THR A 1 70 ? -2.523 9.336 3.713 1.00 97.62 70 THR A C 1
ATOM 513 O O . THR A 1 70 ? -3.244 9.599 4.671 1.00 97.62 70 THR A O 1
ATOM 516 N N . CYS A 1 71 ? -1.202 9.167 3.837 1.00 97.31 71 CYS A N 1
ATOM 517 C CA . CYS A 1 71 ? -0.478 9.271 5.105 1.00 97.31 71 CYS A CA 1
ATOM 518 C C . CYS A 1 71 ? -0.411 10.707 5.635 1.00 97.31 71 CYS A C 1
ATOM 520 O O . CYS A 1 71 ? -0.276 10.897 6.834 1.00 97.31 71 CYS A O 1
ATOM 522 N N . LEU A 1 72 ? -0.502 11.719 4.769 1.00 97.75 72 LEU A N 1
ATOM 523 C CA . LEU A 1 72 ? -0.621 13.112 5.203 1.00 97.75 72 LEU A CA 1
ATOM 524 C C . LEU A 1 72 ? -2.021 13.428 5.740 1.00 97.75 72 LEU A C 1
ATOM 526 O O . LEU A 1 72 ? -2.142 14.209 6.676 1.00 97.75 72 LEU A O 1
ATOM 530 N N . LEU A 1 73 ? -3.066 12.837 5.150 1.00 97.38 73 LEU A N 1
ATOM 531 C CA . LEU A 1 73 ? -4.450 13.030 5.594 1.00 97.38 73 LEU A CA 1
ATOM 532 C C . LEU A 1 73 ? -4.752 12.282 6.894 1.00 97.38 73 LEU A C 1
ATOM 534 O O . LEU A 1 73 ? -5.416 12.826 7.768 1.00 97.38 73 LEU A O 1
ATOM 538 N N . VAL A 1 74 ? -4.265 11.047 7.003 1.00 97.50 74 VAL A N 1
ATOM 539 C CA . VAL A 1 74 ? -4.364 10.218 8.206 1.00 97.50 74 VAL A CA 1
ATOM 540 C C . VAL A 1 74 ? -2.991 9.596 8.447 1.00 97.50 74 VAL A C 1
ATOM 542 O O . VAL A 1 74 ? -2.655 8.614 7.768 1.00 97.50 74 VAL A O 1
ATOM 545 N N . PRO A 1 75 ? -2.171 10.164 9.344 1.00 96.69 75 PRO A N 1
ATOM 546 C CA . PRO A 1 75 ? -0.877 9.597 9.704 1.00 96.69 75 PRO A CA 1
ATOM 547 C C . PRO A 1 75 ? -0.966 8.114 1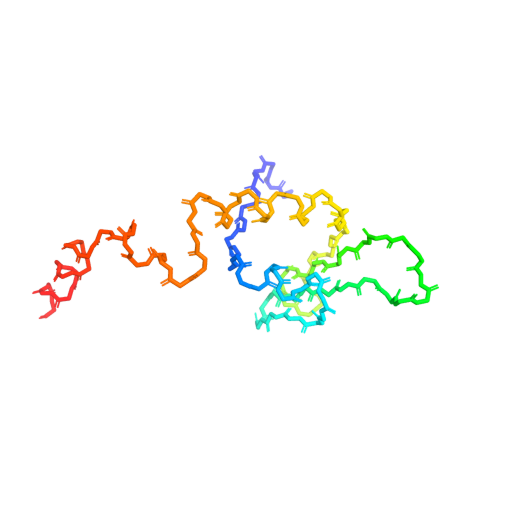0.104 1.00 96.69 75 PRO A C 1
ATOM 549 O O . PRO A 1 75 ? -1.941 7.695 10.726 1.00 96.69 75 PRO A O 1
ATOM 552 N N . PRO A 1 76 ? 0.023 7.277 9.740 1.00 95.19 76 PRO A N 1
ATOM 553 C CA . PRO A 1 76 ? 0.066 5.900 10.218 1.00 95.19 76 PRO A CA 1
ATOM 554 C C . PRO A 1 76 ? 0.123 5.847 11.747 1.00 95.19 76 PRO A C 1
ATOM 556 O O . PRO A 1 76 ? 0.949 6.526 12.358 1.00 95.19 76 PRO A O 1
ATOM 559 N N . GLY A 1 77 ? -0.724 5.020 12.348 1.00 95.44 77 GLY A N 1
ATOM 560 C CA . GLY A 1 77 ? -0.893 4.909 13.794 1.00 95.44 77 GLY A CA 1
ATOM 561 C C . GLY A 1 77 ? -1.964 5.832 14.380 1.00 95.44 77 GLY A C 1
ATOM 562 O O . GLY A 1 77 ? -2.246 5.703 15.565 1.00 95.44 77 GLY A O 1
ATOM 563 N N . THR A 1 78 ? -2.569 6.730 13.593 1.00 96.06 78 THR A N 1
ATOM 564 C CA . THR A 1 78 ? -3.671 7.605 14.044 1.00 96.06 78 THR A CA 1
ATOM 565 C C . THR A 1 78 ? -5.005 7.230 13.399 1.00 96.06 78 THR A C 1
ATOM 567 O O . THR A 1 78 ? -5.972 7.982 13.476 1.00 96.06 78 THR A O 1
ATOM 570 N N . GLU A 1 79 ? -5.090 6.075 12.729 1.00 94.75 79 GLU A N 1
ATOM 571 C CA . GLU A 1 79 ? -6.307 5.645 12.035 1.00 94.75 79 GLU A CA 1
ATOM 572 C C . GLU A 1 79 ? -7.505 5.502 12.982 1.00 94.75 79 GLU A C 1
ATOM 574 O O . GLU A 1 79 ? -8.635 5.787 12.589 1.00 94.75 79 GLU A O 1
ATOM 579 N N . GLU A 1 80 ? -7.259 5.098 14.230 1.00 92.25 80 GLU A N 1
ATOM 580 C CA . GLU A 1 80 ? -8.289 4.917 15.258 1.00 92.25 80 GLU A CA 1
ATOM 581 C C . GLU A 1 80 ? -9.047 6.198 15.613 1.00 92.25 80 GLU A C 1
ATOM 583 O O . GLU A 1 80 ? -10.219 6.131 15.982 1.00 92.25 80 GLU A O 1
ATOM 588 N N . GLU A 1 81 ? -8.421 7.363 15.439 1.00 92.44 81 GLU A N 1
ATOM 589 C CA . GLU A 1 81 ? -9.040 8.669 15.692 1.00 92.44 81 GLU A CA 1
ATOM 590 C C . GLU A 1 81 ? -10.171 8.976 14.696 1.00 92.44 81 GLU A C 1
ATOM 592 O O . GLU A 1 81 ? -11.006 9.848 14.936 1.00 92.44 81 GLU A O 1
ATOM 597 N N . HIS A 1 82 ? -10.217 8.244 13.579 1.00 88.56 82 HIS A N 1
ATOM 598 C CA . HIS A 1 82 ? -11.196 8.410 12.507 1.00 88.56 82 HIS A CA 1
ATOM 599 C C . HIS A 1 82 ? -12.239 7.287 12.455 1.00 88.56 82 HIS A C 1
ATOM 601 O O . HIS A 1 82 ? -13.078 7.274 11.549 1.00 88.56 82 HIS A O 1
ATOM 607 N N . LEU A 1 83 ? -12.196 6.339 13.394 1.00 86.69 83 LEU A N 1
ATOM 608 C CA . LEU A 1 83 ? -13.182 5.270 13.500 1.00 86.69 83 LEU A CA 1
ATOM 609 C C . LEU A 1 83 ? -14.316 5.683 14.438 1.00 86.69 83 LEU A C 1
ATOM 611 O O . LEU A 1 83 ? -14.095 6.205 15.528 1.00 86.69 83 LEU A O 1
ATOM 615 N N . ASP A 1 84 ? -15.552 5.415 14.017 1.00 84.06 84 ASP A N 1
ATOM 616 C CA . ASP A 1 84 ? -16.707 5.551 14.897 1.00 84.06 84 ASP A CA 1
ATOM 617 C C . ASP A 1 84 ? -16.815 4.320 15.803 1.00 84.06 84 ASP A C 1
ATOM 619 O O . ASP A 1 84 ? -17.377 3.282 15.438 1.00 84.06 84 ASP A O 1
ATOM 623 N N . TRP A 1 85 ? -16.261 4.451 17.004 1.00 85.75 85 TRP A N 1
ATOM 624 C CA . TRP A 1 85 ? -16.292 3.410 18.026 1.00 85.75 85 TRP A CA 1
ATOM 625 C C . TRP A 1 85 ? -17.699 3.139 18.568 1.00 85.75 85 TRP A C 1
ATOM 627 O O . TRP A 1 85 ? -17.975 2.023 19.005 1.00 85.75 85 TRP A O 1
ATOM 637 N N . THR A 1 86 ? -18.629 4.094 18.460 1.00 83.56 86 THR A N 1
ATOM 638 C CA . THR A 1 86 ? -19.987 3.920 18.997 1.00 83.56 86 THR A CA 1
ATOM 639 C C . THR A 1 86 ? -20.777 2.852 18.242 1.00 83.56 86 THR A C 1
ATOM 641 O O . THR A 1 86 ? -21.579 2.132 18.840 1.00 83.56 86 THR A O 1
ATOM 644 N N . LEU A 1 87 ? -20.514 2.684 16.942 1.00 79.31 87 LEU A N 1
ATOM 645 C CA . LEU A 1 87 ? -21.085 1.600 16.144 1.00 79.31 87 LEU A CA 1
ATOM 646 C C . LEU A 1 87 ? -20.562 0.229 16.597 1.00 79.31 87 LEU A C 1
ATOM 648 O O . LEU A 1 87 ? -21.323 -0.740 16.650 1.00 79.31 87 LEU A O 1
ATOM 652 N N . LEU A 1 88 ? -19.271 0.138 16.929 1.00 80.25 88 LEU A N 1
ATOM 653 C CA . LEU A 1 88 ? -18.667 -1.103 17.409 1.00 80.25 88 LEU A CA 1
ATOM 654 C C . LEU A 1 88 ? -19.230 -1.492 18.780 1.00 80.25 88 LEU A C 1
ATOM 656 O O . LEU A 1 88 ? -19.590 -2.652 18.981 1.00 80.25 88 LEU A O 1
ATOM 660 N N . ASP A 1 89 ? -19.385 -0.519 19.676 1.00 84.06 89 ASP A N 1
ATOM 661 C CA . ASP A 1 89 ? -19.999 -0.727 20.988 1.00 84.06 89 ASP A CA 1
ATOM 662 C C . ASP A 1 89 ? -21.430 -1.269 20.862 1.00 84.06 89 ASP A C 1
ATOM 664 O O . ASP A 1 89 ? -21.806 -2.202 21.570 1.00 84.06 89 ASP A O 1
ATOM 668 N N . GLN A 1 90 ? -22.220 -0.765 19.908 1.00 77.06 90 GLN A N 1
ATOM 669 C CA . GLN A 1 90 ? -23.573 -1.271 19.640 1.00 77.06 90 GLN A CA 1
ATOM 670 C C . GLN A 1 90 ? -23.577 -2.709 19.101 1.00 77.06 90 GLN A C 1
ATOM 672 O O . GLN A 1 90 ? -24.420 -3.514 19.500 1.00 77.06 90 GLN A O 1
ATOM 677 N N . LEU A 1 91 ? -22.632 -3.059 18.222 1.00 78.62 91 LEU A N 1
ATOM 678 C CA . LEU A 1 91 ? -22.499 -4.422 17.695 1.00 78.62 91 LEU A CA 1
ATOM 679 C C . LEU A 1 91 ? -22.085 -5.431 18.773 1.00 78.62 91 LEU A C 1
ATOM 681 O O . LEU A 1 91 ? -22.496 -6.591 18.715 1.00 78.62 91 LEU A O 1
ATOM 685 N N . LEU A 1 92 ? -21.273 -5.006 19.743 1.00 81.50 92 LEU A N 1
ATOM 686 C CA . LEU A 1 92 ? -20.825 -5.850 20.850 1.00 81.50 92 LEU A CA 1
ATOM 687 C C . LEU A 1 92 ? -21.857 -5.932 21.984 1.00 81.50 92 LEU A C 1
ATOM 689 O O . LEU A 1 92 ? -21.988 -6.992 22.587 1.00 81.50 92 LEU A O 1
ATOM 693 N N . ALA A 1 93 ? -22.621 -4.866 22.239 1.00 79.94 93 ALA A N 1
ATOM 694 C CA . ALA A 1 93 ? -23.698 -4.839 23.235 1.00 79.94 93 ALA A CA 1
ATOM 695 C C . ALA A 1 93 ? -24.975 -5.578 22.791 1.00 79.94 93 ALA A C 1
ATOM 697 O O . ALA A 1 93 ? -25.822 -5.902 23.620 1.00 79.94 93 ALA A O 1
ATOM 698 N N . GLY A 1 94 ? -25.127 -5.847 21.490 1.00 63.00 94 GLY A N 1
ATOM 699 C CA . GLY A 1 94 ? -26.200 -6.671 20.923 1.00 63.00 94 GLY A CA 1
ATOM 700 C C . GLY A 1 94 ? -25.947 -8.185 20.982 1.00 63.00 94 GLY A C 1
ATOM 701 O O . GLY A 1 94 ? -26.607 -8.924 20.248 1.00 63.00 94 GLY A O 1
ATOM 702 N N . ARG A 1 95 ? -24.983 -8.639 21.792 1.00 51.91 95 ARG A N 1
ATOM 703 C CA . ARG A 1 95 ? -24.678 -10.054 22.049 1.00 51.91 95 ARG A CA 1
ATOM 704 C C . ARG A 1 95 ? -25.008 -10.456 23.478 1.00 51.91 95 ARG A C 1
ATOM 706 O O . ARG A 1 95 ? -24.681 -9.678 24.397 1.00 51.91 95 ARG A O 1
#